Protein AF-A0A957MKT0-F1 (afdb_monomer_lite)

Radius of gyration: 16.14 Å; chains: 1; bounding box: 34×31×56 Å

Foldseek 3Di:
DDPLLVLLQCLLVPPLVLDPPPPADDVSGGRVVRDRDPDPVSSVVLVVLLVVLVVCVVVDDPVCCCVPVVVSVSSNSSSVSSSVVVVVVVCVVVVNDDVPPPPPPDD

Sequence (107 aa):
MGYSQCNLGCLPRTPCAEVTFPYSFGKPPSYGDIPAPATAAELLHRIEEIEATVWRLMSTEWQELVDHHYGPLRRTYGFFEANTLLASREAGRFGVKKPGSGLTAFS

pLDDT: mean 81.73, std 14.14, range [40.78, 95.56]

Secondary structure (DSSP, 8-state):
--HHHHHHHHGGG--GGG---TT-STTTT--TTSPPP-SHHHHHHHHHHHHHHHHHHHHS-HHHHHHHHHHHHHHHHHHHHHHHHHHHHHHHHTT---TTTT-----

Structure (mmCIF, N/CA/C/O backbone):
data_AF-A0A957MKT0-F1
#
_entry.id   AF-A0A957MKT0-F1
#
loop_
_atom_site.group_PDB
_atom_site.id
_atom_site.type_symbol
_atom_site.label_atom_id
_atom_site.label_alt_id
_atom_site.label_comp_id
_atom_site.label_asym_id
_atom_site.label_entity_id
_atom_site.label_seq_id
_atom_site.pdbx_PDB_ins_code
_atom_site.Cartn_x
_atom_site.Cartn_y
_atom_site.Cartn_z
_atom_site.occupancy
_atom_site.B_iso_or_equiv
_atom_site.auth_seq_id
_atom_site.auth_comp_id
_atom_site.auth_asym_id
_atom_site.auth_atom_id
_atom_site.pdbx_PDB_model_num
ATOM 1 N N . MET A 1 1 ? 19.156 -3.083 -4.876 1.00 48.72 1 MET A N 1
ATOM 2 C C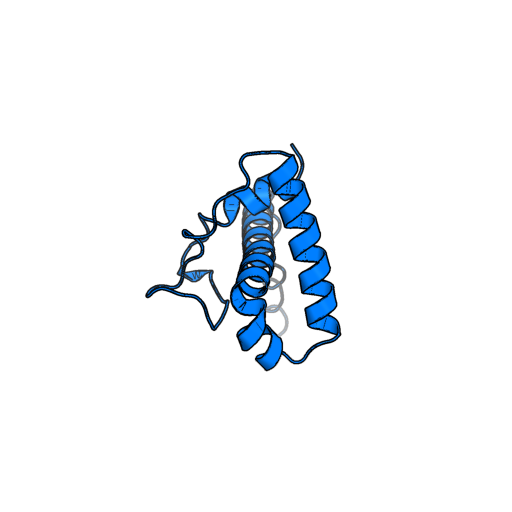A . MET A 1 1 ? 17.679 -3.014 -4.924 1.00 48.72 1 MET A CA 1
ATOM 3 C C . MET A 1 1 ? 17.213 -2.275 -3.685 1.00 48.72 1 MET A C 1
ATOM 5 O O . MET A 1 1 ? 17.690 -2.595 -2.603 1.00 48.72 1 MET A O 1
ATOM 9 N N . GLY A 1 2 ? 16.417 -1.220 -3.856 1.00 57.66 2 GLY A N 1
ATOM 10 C CA . GLY A 1 2 ? 16.027 -0.312 -2.770 1.00 57.66 2 GLY A CA 1
ATOM 11 C C . GLY A 1 2 ? 14.920 -0.891 -1.887 1.00 57.66 2 GLY A C 1
ATOM 12 O O . GLY A 1 2 ? 14.116 -1.696 -2.348 1.00 57.66 2 GLY A O 1
ATOM 13 N N . TYR A 1 3 ? 14.857 -0.457 -0.627 1.00 61.78 3 TYR A N 1
ATOM 14 C CA . TYR A 1 3 ? 13.882 -0.897 0.385 1.00 61.78 3 TYR A CA 1
ATOM 15 C C . TYR A 1 3 ? 12.416 -0.844 -0.104 1.00 61.78 3 TYR A C 1
ATOM 17 O O . TYR A 1 3 ? 11.628 -1.750 0.168 1.00 61.78 3 TYR A O 1
ATOM 25 N N . SER A 1 4 ? 12.070 0.158 -0.920 1.00 59.03 4 SER A N 1
ATOM 26 C CA . SER A 1 4 ? 10.738 0.330 -1.517 1.00 59.03 4 SER A CA 1
ATOM 27 C C . SER A 1 4 ? 10.340 -0.785 -2.496 1.00 59.03 4 SER A C 1
ATOM 29 O O . SER A 1 4 ? 9.173 -1.174 -2.523 1.00 59.03 4 SER A O 1
ATOM 31 N N . GLN A 1 5 ? 11.291 -1.346 -3.256 1.00 62.66 5 GLN A N 1
ATOM 32 C CA . GLN A 1 5 ? 11.044 -2.472 -4.171 1.00 62.66 5 GLN A CA 1
ATOM 33 C C . GLN A 1 5 ? 10.697 -3.745 -3.405 1.00 62.66 5 GLN A C 1
ATOM 35 O O . GLN A 1 5 ? 9.752 -4.447 -3.763 1.00 62.66 5 GLN A O 1
ATOM 40 N N . CYS A 1 6 ? 11.443 -4.027 -2.332 1.00 64.62 6 CYS A N 1
ATOM 41 C CA . CYS A 1 6 ? 11.175 -5.174 -1.471 1.00 64.62 6 CYS A CA 1
ATOM 42 C C . CYS A 1 6 ? 9.781 -5.068 -0.861 1.00 64.62 6 CYS A C 1
ATOM 44 O O . CYS A 1 6 ? 9.029 -6.038 -0.878 1.00 64.62 6 CYS A O 1
ATOM 46 N N . ASN A 1 7 ? 9.407 -3.879 -0.393 1.00 69.00 7 ASN A N 1
ATOM 47 C CA . ASN A 1 7 ? 8.129 -3.712 0.265 1.00 69.00 7 ASN A CA 1
ATOM 48 C C . ASN A 1 7 ? 6.922 -3.833 -0.681 1.00 69.00 7 ASN A C 1
ATOM 50 O O . ASN A 1 7 ? 5.992 -4.592 -0.408 1.00 69.00 7 ASN A O 1
ATOM 54 N N . LEU A 1 8 ? 6.958 -3.156 -1.835 1.00 75.81 8 LEU A N 1
ATOM 55 C CA . LEU A 1 8 ? 5.910 -3.303 -2.855 1.00 75.81 8 LEU A CA 1
ATOM 56 C C . LEU A 1 8 ? 5.842 -4.739 -3.400 1.00 75.81 8 LEU A C 1
ATOM 58 O O . LEU A 1 8 ? 4.767 -5.216 -3.752 1.00 75.81 8 LEU A O 1
ATOM 62 N N . GLY A 1 9 ? 6.968 -5.457 -3.410 1.00 77.69 9 GLY A N 1
ATOM 63 C CA . GLY A 1 9 ? 7.028 -6.881 -3.741 1.00 77.69 9 GLY A CA 1
ATOM 64 C C . GLY A 1 9 ? 6.481 -7.824 -2.660 1.00 77.69 9 GLY A C 1
ATOM 65 O O . GLY A 1 9 ? 6.144 -8.971 -2.964 1.00 77.69 9 GLY A O 1
ATOM 66 N N . CYS A 1 10 ? 6.394 -7.382 -1.404 1.00 82.00 10 CYS A N 1
ATOM 67 C CA . CYS A 1 10 ? 5.851 -8.161 -0.287 1.00 82.00 10 CYS A CA 1
ATOM 68 C C . CYS A 1 10 ? 4.332 -8.032 -0.155 1.00 82.00 10 CYS A C 1
ATOM 70 O O . CYS A 1 10 ? 3.695 -8.965 0.331 1.00 82.00 10 CYS A O 1
ATOM 72 N N . LEU A 1 11 ? 3.769 -6.923 -0.630 1.00 85.44 11 LEU A N 1
ATOM 73 C CA . LEU A 1 11 ? 2.354 -6.582 -0.521 1.00 85.44 11 LEU A CA 1
ATOM 74 C C . LEU A 1 11 ? 1.386 -7.694 -0.989 1.00 85.44 11 LEU A C 1
ATOM 76 O O . LEU A 1 11 ? 0.484 -8.027 -0.219 1.00 85.44 11 LEU A O 1
ATOM 80 N N . PRO A 1 12 ? 1.580 -8.371 -2.143 1.00 85.44 12 PRO A N 1
ATOM 81 C CA . PRO A 1 12 ? 0.676 -9.448 -2.566 1.00 85.44 12 PRO A CA 1
ATOM 82 C C . PRO A 1 12 ? 0.711 -10.681 -1.646 1.00 85.44 12 PRO A C 1
ATOM 84 O O . PRO A 1 12 ? -0.163 -11.540 -1.717 1.00 85.44 12 PRO A O 1
ATOM 87 N N . ARG A 1 13 ? 1.748 -10.806 -0.804 1.00 85.56 13 ARG A N 1
ATOM 88 C CA . ARG A 1 13 ? 1.979 -11.950 0.093 1.00 85.56 13 ARG A CA 1
ATOM 89 C C . ARG A 1 13 ? 1.642 -11.644 1.553 1.00 85.56 13 ARG A C 1
ATOM 91 O O . ARG A 1 13 ? 1.974 -12.445 2.431 1.00 85.56 13 ARG A O 1
ATOM 98 N N . THR A 1 14 ? 1.026 -10.499 1.833 1.00 86.94 14 THR A N 1
ATOM 99 C CA . THR A 1 14 ? 0.559 -10.158 3.177 1.00 86.94 14 THR A CA 1
ATOM 100 C C . THR A 1 14 ? -0.474 -11.194 3.647 1.00 86.94 14 THR A C 1
ATOM 102 O O . THR A 1 14 ? -1.455 -11.434 2.938 1.00 86.94 14 THR A O 1
ATOM 105 N N . PRO A 1 15 ? -0.276 -11.848 4.811 1.00 88.00 15 PRO A N 1
ATOM 106 C CA . PRO A 1 15 ? -1.255 -12.787 5.351 1.00 88.00 15 PRO A CA 1
ATOM 107 C C . PRO A 1 15 ? -2.592 -12.095 5.611 1.00 88.00 15 PRO A C 1
ATOM 109 O O . PRO A 1 15 ? -2.617 -11.008 6.174 1.00 88.00 15 PRO A O 1
ATOM 112 N N . CYS A 1 16 ? -3.704 -12.754 5.280 1.00 87.12 16 CYS A N 1
ATOM 113 C CA . CYS A 1 16 ? -5.043 -12.167 5.418 1.00 87.12 16 CYS A CA 1
ATOM 114 C C . CYS A 1 16 ? -5.357 -11.691 6.851 1.00 87.12 16 CYS A C 1
ATOM 116 O O . CYS A 1 16 ? -6.067 -10.711 7.030 1.00 87.12 16 CYS A O 1
ATOM 118 N N . ALA A 1 17 ? -4.816 -12.370 7.869 1.00 87.12 17 ALA A N 1
ATOM 119 C CA . ALA A 1 17 ? -4.993 -12.008 9.279 1.00 87.12 17 ALA A CA 1
ATOM 120 C C . ALA A 1 17 ? -4.301 -10.690 9.679 1.00 87.12 17 ALA A C 1
ATOM 122 O O . ALA A 1 17 ? -4.636 -10.121 10.710 1.00 87.12 17 ALA A O 1
ATOM 123 N N . GLU A 1 18 ? -3.343 -10.227 8.878 1.00 86.88 18 GLU A N 1
ATOM 124 C CA . GLU A 1 18 ? -2.586 -8.990 9.098 1.00 86.88 18 GLU A CA 1
ATOM 125 C C . GLU A 1 18 ? -3.109 -7.837 8.220 1.00 86.88 18 GLU A C 1
ATOM 127 O O . GLU A 1 18 ? -2.563 -6.740 8.258 1.00 86.88 18 GLU A O 1
ATOM 132 N N . VAL A 1 19 ? -4.142 -8.082 7.401 1.00 89.94 19 VAL A N 1
ATOM 133 C CA . VAL A 1 19 ? -4.798 -7.048 6.593 1.00 89.94 19 VAL A CA 1
ATOM 134 C C . VAL A 1 19 ? -5.848 -6.358 7.455 1.00 89.94 19 VAL A C 1
ATOM 136 O O . VAL A 1 19 ? -6.876 -6.953 7.780 1.00 89.94 19 VAL A O 1
ATOM 139 N N . THR A 1 20 ? -5.611 -5.095 7.802 1.00 89.19 20 THR A N 1
ATOM 140 C CA . THR A 1 20 ? -6.507 -4.306 8.663 1.00 89.19 20 THR A CA 1
ATOM 141 C C . THR A 1 20 ? -7.295 -3.242 7.903 1.00 89.19 20 THR A C 1
ATOM 143 O O . THR A 1 20 ? -8.183 -2.616 8.481 1.00 89.19 20 THR A O 1
ATOM 146 N N . PHE A 1 21 ? -7.046 -3.065 6.597 1.00 88.12 21 PHE A N 1
ATOM 147 C CA . PHE A 1 21 ? -7.792 -2.096 5.797 1.00 88.12 21 PHE A CA 1
ATOM 148 C C . PHE A 1 21 ? -9.295 -2.446 5.766 1.00 88.12 21 PHE A C 1
ATOM 150 O O . PHE A 1 21 ? -9.672 -3.486 5.208 1.00 88.12 21 PHE A O 1
ATOM 157 N N . PRO A 1 22 ? -10.167 -1.581 6.320 1.00 76.06 22 PRO A N 1
ATOM 158 C CA . PRO A 1 22 ? -11.539 -1.945 6.689 1.00 76.06 22 PRO A CA 1
ATOM 159 C C . PRO 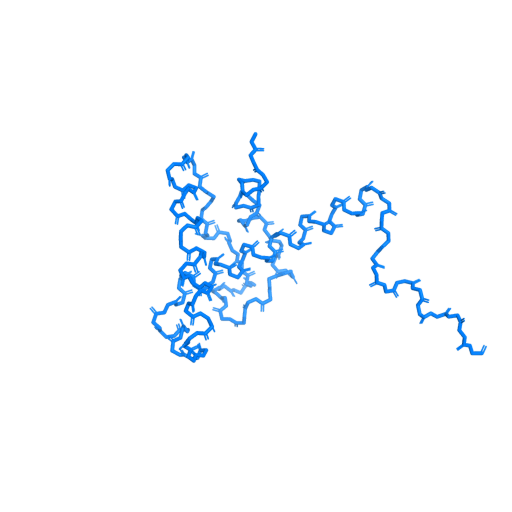A 1 22 ? -12.460 -2.204 5.494 1.00 76.06 22 PRO A C 1
ATOM 161 O O . PRO A 1 22 ? -13.466 -2.895 5.628 1.00 76.06 22 PRO A O 1
ATOM 164 N N . TYR A 1 23 ? -12.105 -1.687 4.316 1.00 75.00 23 TYR A N 1
ATOM 165 C CA . TYR A 1 23 ? -12.910 -1.794 3.098 1.00 75.00 23 TYR A CA 1
ATOM 166 C C . TYR A 1 23 ? -12.319 -2.780 2.085 1.00 75.00 23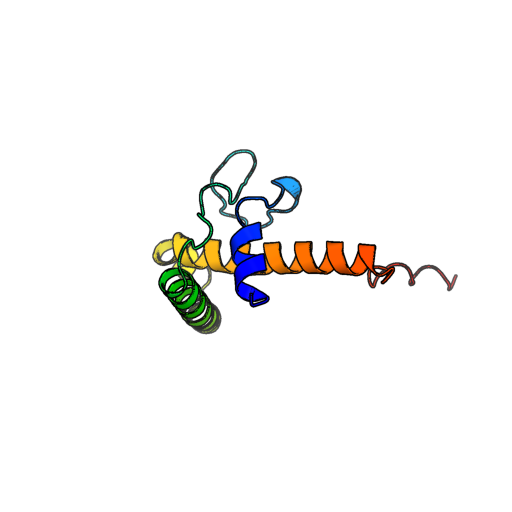 TYR A C 1
ATOM 168 O O . TYR A 1 23 ? -12.600 -2.681 0.895 1.00 75.00 23 TYR A O 1
ATOM 176 N N . SER A 1 24 ? -11.461 -3.707 2.514 1.00 70.81 24 SER A N 1
ATOM 177 C CA . SER A 1 24 ? -10.793 -4.664 1.622 1.00 70.81 24 SER A CA 1
ATOM 178 C C . SER A 1 24 ? -11.770 -5.619 0.933 1.00 70.81 24 SER A C 1
ATOM 180 O O . SER A 1 24 ? -12.647 -6.199 1.570 1.00 70.81 24 SER A O 1
ATOM 182 N N . PHE A 1 25 ? -11.577 -5.840 -0.370 1.00 68.69 25 PHE A N 1
ATOM 183 C CA . PHE A 1 25 ? -12.261 -6.911 -1.094 1.00 68.69 25 PHE A CA 1
ATOM 184 C C . PHE A 1 25 ? -11.822 -8.301 -0.592 1.00 68.69 25 PHE A C 1
ATOM 186 O O . PHE A 1 25 ? -10.667 -8.505 -0.214 1.00 68.69 25 PHE A O 1
ATOM 193 N N . GLY A 1 26 ? -12.741 -9.271 -0.647 1.00 67.75 26 GLY A N 1
ATOM 194 C CA . GLY A 1 26 ? -12.486 -10.676 -0.313 1.00 67.75 26 GLY A CA 1
ATOM 195 C C . GLY A 1 26 ? -12.980 -11.106 1.074 1.00 67.75 26 GLY A C 1
ATOM 196 O O . GLY A 1 26 ? -13.093 -10.315 2.006 1.00 67.75 26 GLY A O 1
ATOM 197 N N . LYS A 1 27 ? -13.295 -12.399 1.201 1.00 79.31 27 LYS A N 1
ATOM 198 C CA . LYS A 1 27 ? -13.522 -13.086 2.480 1.00 79.31 27 LYS A CA 1
ATOM 199 C C . LYS A 1 27 ? -12.672 -14.362 2.472 1.00 79.31 27 LYS A C 1
ATOM 201 O O . LYS A 1 27 ? -13.086 -15.327 1.830 1.00 79.31 27 LYS A O 1
ATOM 206 N N . PRO A 1 28 ? -11.502 -14.386 3.137 1.00 84.19 28 PRO A N 1
ATOM 207 C CA . PRO A 1 28 ? -10.913 -13.332 3.982 1.00 84.19 28 PRO A CA 1
ATOM 208 C C . PRO A 1 28 ? -10.316 -12.147 3.178 1.00 84.19 28 PRO A C 1
ATOM 210 O O . PRO A 1 28 ? -10.102 -12.292 1.972 1.00 84.19 28 PRO A O 1
ATOM 213 N N . PRO A 1 29 ? -10.061 -10.980 3.811 1.00 88.31 29 PRO A N 1
ATOM 214 C CA . PRO A 1 29 ? -9.457 -9.822 3.146 1.00 88.31 29 PRO A CA 1
ATOM 215 C C . PRO A 1 29 ? -8.027 -10.129 2.692 1.00 88.31 29 PRO A C 1
ATOM 217 O O . PRO A 1 29 ? -7.275 -10.810 3.385 1.00 88.31 29 PRO A O 1
ATOM 220 N N . SER A 1 30 ? -7.638 -9.629 1.522 1.00 88.94 30 SER A N 1
ATOM 221 C CA . SER A 1 30 ? -6.322 -9.894 0.928 1.00 88.94 30 SER A CA 1
ATOM 222 C C . SER A 1 30 ? -5.823 -8.680 0.158 1.00 88.94 30 SER A C 1
ATOM 224 O O . SER A 1 30 ? -6.628 -7.824 -0.185 1.00 88.94 30 SER A O 1
ATOM 226 N N . TYR A 1 31 ? -4.524 -8.630 -0.146 1.00 90.56 31 TYR A N 1
ATOM 227 C CA . TYR A 1 31 ? -3.924 -7.743 -1.152 1.00 90.56 31 TYR A CA 1
ATOM 228 C C . TYR A 1 31 ? -3.374 -8.504 -2.365 1.00 90.56 31 TYR A C 1
ATOM 230 O O . TYR A 1 31 ? -2.640 -7.935 -3.170 1.00 90.56 31 TYR A O 1
ATOM 238 N N . GLY A 1 32 ? -3.693 -9.795 -2.503 1.00 88.69 32 GLY A N 1
ATOM 239 C CA . GLY A 1 32 ? -3.152 -10.644 -3.569 1.00 88.69 32 GLY A CA 1
ATOM 240 C C . GLY A 1 32 ? -3.515 -10.193 -4.990 1.00 88.69 32 GLY A C 1
ATOM 241 O O . GLY A 1 32 ? -2.838 -10.570 -5.940 1.00 88.69 32 GLY A O 1
ATOM 242 N N . ASP A 1 33 ? -4.552 -9.369 -5.139 1.00 89.62 33 ASP A N 1
ATOM 243 C CA . ASP A 1 33 ? -4.975 -8.734 -6.392 1.00 89.62 33 ASP A CA 1
ATOM 244 C C . ASP A 1 33 ? -4.123 -7.517 -6.790 1.00 89.62 33 ASP A C 1
ATOM 246 O O . ASP A 1 33 ? -4.198 -7.070 -7.932 1.00 89.62 33 ASP A O 1
ATOM 250 N N . ILE A 1 34 ? -3.319 -6.962 -5.878 1.00 90.25 34 ILE A N 1
ATOM 251 C CA . ILE A 1 34 ? -2.435 -5.833 -6.173 1.00 90.25 34 ILE A CA 1
ATOM 252 C C . ILE A 1 34 ? -1.093 -6.404 -6.647 1.00 90.25 34 ILE A C 1
ATOM 254 O O . ILE A 1 34 ? -0.364 -6.973 -5.836 1.00 90.25 34 ILE A O 1
ATOM 258 N N . PRO A 1 35 ? -0.724 -6.260 -7.931 1.00 88.69 35 PRO A N 1
ATOM 259 C CA . PRO A 1 35 ? 0.520 -6.822 -8.434 1.00 88.69 35 PRO A CA 1
ATOM 260 C C . PRO A 1 35 ? 1.732 -6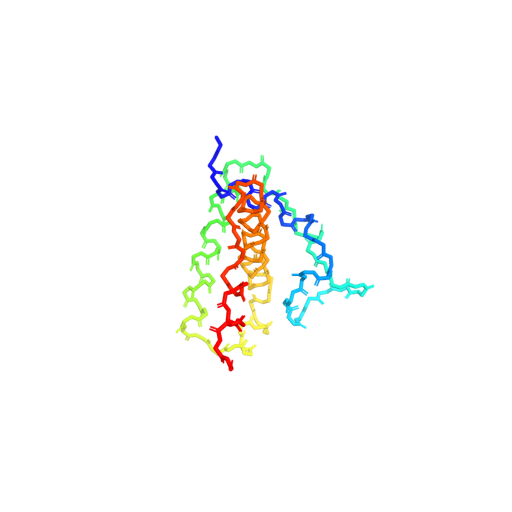.048 -7.911 1.00 88.69 35 PRO A C 1
ATOM 262 O O . PRO A 1 35 ? 1.711 -4.819 -7.785 1.00 88.69 35 PRO A O 1
ATOM 265 N N . ALA A 1 36 ? 2.821 -6.775 -7.671 1.00 88.56 36 ALA A N 1
ATOM 266 C CA . ALA A 1 36 ? 4.122 -6.162 -7.448 1.00 88.56 36 ALA A CA 1
ATOM 267 C C . ALA A 1 36 ? 4.587 -5.438 -8.729 1.00 88.56 36 ALA A C 1
ATOM 269 O O . ALA A 1 36 ? 4.379 -5.971 -9.822 1.00 88.56 36 ALA A O 1
ATOM 270 N N . PRO A 1 37 ? 5.232 -4.261 -8.623 1.00 88.06 37 PRO A N 1
ATOM 271 C CA . PRO A 1 37 ? 5.823 -3.600 -9.780 1.00 88.06 37 PRO A CA 1
ATOM 272 C C . PRO A 1 37 ? 6.921 -4.490 -10.376 1.00 88.06 37 PRO A C 1
ATOM 274 O O . PRO A 1 37 ? 7.824 -4.938 -9.667 1.00 88.06 37 PRO A O 1
ATOM 277 N N . ALA A 1 38 ? 6.837 -4.747 -11.677 1.00 87.56 38 ALA A N 1
ATOM 278 C CA . ALA A 1 38 ? 7.773 -5.575 -12.427 1.00 87.56 38 ALA A CA 1
ATOM 279 C C . ALA A 1 38 ? 8.899 -4.744 -13.060 1.00 87.56 38 ALA A C 1
ATOM 281 O O . ALA A 1 38 ? 9.972 -5.275 -13.351 1.00 87.56 38 ALA A O 1
ATOM 282 N N . THR A 1 39 ? 8.681 -3.440 -13.254 1.00 90.31 39 THR A N 1
ATOM 283 C CA . THR A 1 39 ? 9.664 -2.529 -13.859 1.00 90.31 39 THR A CA 1
ATOM 284 C C . THR A 1 39 ? 10.028 -1.355 -12.948 1.00 90.31 39 THR A C 1
ATOM 286 O O . THR A 1 39 ? 9.306 -1.000 -12.015 1.00 90.31 39 THR A O 1
ATOM 289 N N . ALA A 1 40 ? 11.164 -0.709 -13.228 1.00 86.44 40 ALA A N 1
ATOM 290 C CA . ALA A 1 40 ? 11.573 0.502 -12.514 1.00 86.44 40 ALA A CA 1
ATOM 291 C C . ALA A 1 40 ? 10.602 1.676 -12.742 1.00 86.44 40 ALA A C 1
ATOM 293 O O . ALA A 1 40 ? 10.363 2.452 -11.822 1.00 86.44 40 ALA A O 1
ATOM 294 N N . ALA A 1 41 ? 10.013 1.783 -13.936 1.00 90.38 41 ALA A N 1
ATOM 295 C CA . ALA A 1 41 ? 9.015 2.807 -14.237 1.00 90.38 41 ALA A CA 1
ATOM 296 C C . ALA A 1 41 ? 7.726 2.592 -13.427 1.00 90.38 41 ALA A C 1
ATOM 298 O O . ALA A 1 41 ? 7.209 3.529 -12.826 1.00 90.38 41 ALA A O 1
ATOM 299 N N . GLU A 1 42 ? 7.250 1.348 -13.334 1.00 90.00 42 GLU A N 1
ATOM 300 C CA . GLU A 1 42 ? 6.094 1.004 -12.497 1.00 90.00 42 GLU A CA 1
ATOM 301 C C . GLU A 1 42 ? 6.357 1.266 -11.014 1.00 90.00 42 GLU A C 1
ATOM 303 O O . GLU A 1 42 ? 5.467 1.723 -10.303 1.00 90.00 42 GLU A O 1
ATOM 308 N N . LEU A 1 43 ? 7.579 1.006 -10.541 1.00 90.00 43 LEU A N 1
ATOM 309 C CA . LEU A 1 43 ? 7.971 1.348 -9.178 1.00 90.00 43 LEU A CA 1
ATOM 310 C C . LEU A 1 43 ? 7.865 2.855 -8.921 1.00 90.00 43 LEU A C 1
ATOM 312 O O . LEU A 1 43 ? 7.291 3.246 -7.909 1.00 90.00 43 LEU A O 1
ATOM 316 N N . LEU A 1 44 ? 8.422 3.686 -9.808 1.00 91.50 44 LEU A N 1
ATOM 317 C CA . LEU A 1 44 ? 8.359 5.145 -9.673 1.00 91.50 44 LEU A CA 1
ATOM 318 C C . LEU A 1 44 ? 6.909 5.626 -9.663 1.00 91.50 44 LEU A C 1
ATOM 320 O O . LEU A 1 44 ? 6.516 6.356 -8.760 1.00 91.50 44 LEU A O 1
ATOM 324 N N . HIS A 1 45 ? 6.087 5.103 -10.572 1.00 92.69 45 HIS A N 1
ATOM 325 C CA . HIS A 1 45 ? 4.666 5.421 -10.613 1.00 92.69 45 HIS A CA 1
ATOM 326 C C . HIS A 1 45 ? 3.933 5.037 -9.315 1.00 92.69 45 HIS A C 1
ATOM 328 O O . HIS A 1 45 ? 3.045 5.752 -8.857 1.00 92.69 45 HIS A O 1
ATOM 334 N N . ARG A 1 46 ? 4.317 3.924 -8.675 1.00 91.44 46 ARG A N 1
ATOM 335 C CA . ARG A 1 46 ? 3.768 3.540 -7.363 1.00 91.44 46 ARG A CA 1
ATOM 336 C C . ARG A 1 46 ? 4.188 4.494 -6.252 1.00 91.44 46 ARG A C 1
ATOM 338 O O . ARG A 1 46 ? 3.384 4.749 -5.364 1.00 91.44 46 ARG A O 1
ATOM 345 N N . ILE A 1 47 ? 5.413 5.011 -6.289 1.00 91.81 47 ILE A N 1
ATOM 346 C CA . ILE A 1 47 ? 5.883 6.006 -5.316 1.00 91.81 47 ILE A CA 1
ATOM 347 C C . ILE A 1 47 ? 5.096 7.311 -5.484 1.00 91.81 47 ILE A C 1
ATOM 349 O O . ILE A 1 47 ? 4.549 7.809 -4.505 1.00 91.81 47 ILE A O 1
ATOM 353 N N . GLU A 1 48 ? 4.942 7.796 -6.717 1.00 94.69 48 GLU A N 1
ATOM 354 C CA . GLU A 1 48 ? 4.137 8.986 -7.029 1.00 94.69 48 GLU A CA 1
ATOM 355 C C . GLU A 1 48 ? 2.675 8.826 -6.578 1.00 94.69 48 GLU A C 1
ATOM 357 O O . GLU A 1 48 ? 2.098 9.728 -5.970 1.00 94.69 48 GLU A O 1
ATOM 362 N N . GLU A 1 49 ? 2.072 7.656 -6.823 1.00 95.00 49 GLU A N 1
ATOM 363 C CA . GLU A 1 49 ? 0.716 7.336 -6.364 1.00 95.00 49 GLU A CA 1
ATOM 364 C C . GLU A 1 49 ? 0.605 7.381 -4.833 1.00 95.00 49 GLU A C 1
ATOM 366 O O . GLU A 1 49 ? -0.374 7.916 -4.304 1.00 95.00 49 GLU A O 1
ATOM 371 N N . ILE A 1 50 ? 1.601 6.847 -4.115 1.00 94.31 50 ILE A N 1
ATOM 372 C CA . ILE A 1 50 ? 1.652 6.883 -2.649 1.00 94.31 50 ILE A CA 1
ATOM 373 C C . ILE A 1 50 ? 1.736 8.326 -2.155 1.00 94.31 50 ILE A C 1
ATOM 375 O O . ILE A 1 50 ? 0.939 8.708 -1.301 1.00 94.31 50 ILE A O 1
ATOM 379 N N . GLU A 1 51 ? 2.642 9.134 -2.700 1.00 94.94 51 GLU A N 1
ATOM 380 C CA . GLU A 1 51 ?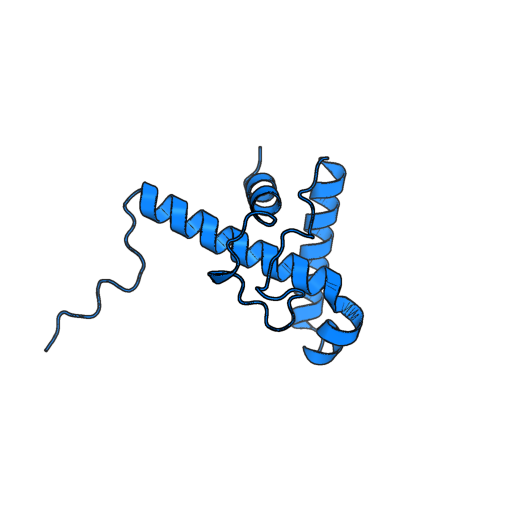 2.808 10.538 -2.310 1.00 94.94 51 GLU A CA 1
ATOM 381 C C . GLU A 1 51 ? 1.527 11.342 -2.547 1.00 94.94 51 GLU A C 1
ATOM 383 O O . GLU A 1 51 ? 1.037 12.018 -1.641 1.00 94.94 51 GLU A O 1
ATOM 388 N N . ALA A 1 52 ? 0.927 11.216 -3.733 1.00 95.56 52 ALA A N 1
ATOM 389 C CA . ALA A 1 52 ? -0.324 11.891 -4.063 1.00 95.56 52 ALA A CA 1
ATOM 390 C C . ALA A 1 52 ? -1.473 11.464 -3.136 1.00 95.56 52 ALA A C 1
ATOM 392 O O . ALA A 1 52 ? -2.284 12.292 -2.718 1.00 95.56 52 ALA A O 1
ATOM 393 N N . THR A 1 53 ? -1.543 10.178 -2.789 1.00 94.81 53 THR A N 1
ATOM 394 C CA . THR A 1 53 ? -2.581 9.648 -1.897 1.00 94.81 53 THR A CA 1
ATOM 395 C C . THR A 1 53 ? -2.384 10.122 -0.460 1.00 94.81 53 THR A C 1
ATOM 397 O O . THR A 1 53 ? -3.360 10.493 0.189 1.00 94.81 53 THR A O 1
ATOM 400 N N . VAL A 1 54 ? -1.140 10.183 0.027 1.00 93.81 54 VAL A N 1
ATOM 401 C CA . VAL A 1 54 ? -0.814 10.762 1.341 1.00 93.81 54 VAL A CA 1
ATOM 402 C C . VAL A 1 54 ? -1.213 12.234 1.389 1.00 93.81 54 VAL A C 1
ATOM 404 O O . VAL A 1 54 ? -1.842 12.655 2.353 1.00 93.81 54 VAL A O 1
ATOM 407 N N . TRP A 1 55 ? -0.939 13.009 0.339 1.00 95.25 55 TRP A N 1
ATOM 408 C CA . TRP A 1 55 ? -1.392 14.399 0.280 1.00 95.25 55 TRP A CA 1
ATOM 409 C C . TRP A 1 55 ? -2.913 14.529 0.356 1.00 95.25 55 TRP A C 1
ATOM 411 O O . TRP A 1 55 ? -3.408 15.359 1.114 1.00 95.25 55 TRP A O 1
ATOM 421 N N . ARG A 1 56 ? -3.657 13.689 -0.374 1.00 94.44 56 ARG A N 1
ATOM 422 C CA . ARG A 1 56 ? -5.128 13.682 -0.326 1.00 94.44 56 ARG A CA 1
ATOM 423 C C . ARG A 1 56 ? -5.673 13.279 1.041 1.00 94.44 56 ARG A C 1
ATOM 425 O O . ARG A 1 56 ? -6.616 13.899 1.511 1.00 94.44 56 ARG A O 1
ATOM 432 N N . LEU A 1 57 ? -5.055 12.301 1.704 1.00 90.75 57 LEU A N 1
ATOM 433 C CA . LEU A 1 57 ? -5.399 11.908 3.077 1.00 90.75 57 LEU A CA 1
ATOM 434 C C . LEU A 1 57 ? -5.331 13.077 4.064 1.00 90.75 57 LEU A C 1
ATOM 436 O O . LEU A 1 57 ? -6.106 13.118 5.011 1.00 90.75 57 LEU A O 1
ATOM 440 N N . MET A 1 58 ? -4.421 14.025 3.837 1.00 91.44 58 MET A N 1
ATOM 441 C CA . MET A 1 58 ? -4.256 15.195 4.701 1.00 91.44 58 MET A CA 1
ATOM 442 C C . MET A 1 58 ? -5.210 16.349 4.366 1.00 91.44 58 MET A C 1
ATOM 444 O O . MET A 1 58 ? -5.315 17.285 5.155 1.00 91.44 58 MET A O 1
ATOM 448 N N . SER A 1 59 ? -5.863 16.322 3.202 1.00 92.81 59 SER A N 1
ATOM 449 C CA . SER A 1 59 ? -6.656 17.445 2.682 1.00 92.81 59 SER A CA 1
ATOM 450 C C . SER A 1 59 ? -8.117 17.115 2.382 1.00 92.81 59 SER A C 1
ATOM 452 O O . SER A 1 59 ? -8.875 18.023 2.051 1.00 92.81 59 SER A O 1
ATOM 454 N N . THR A 1 60 ? -8.505 15.842 2.458 1.00 92.44 60 THR A N 1
ATOM 455 C CA . THR A 1 60 ? -9.805 15.329 2.010 1.00 92.44 60 THR A CA 1
ATOM 456 C C . THR A 1 60 ? -10.424 14.448 3.090 1.00 92.44 60 THR A C 1
ATOM 458 O O . THR A 1 60 ? -9.718 13.718 3.787 1.00 92.44 60 THR A O 1
ATOM 461 N N . GLU A 1 61 ? -11.750 14.477 3.204 1.00 91.81 61 GLU A N 1
ATOM 462 C CA . GLU A 1 61 ? -12.477 13.630 4.145 1.00 91.81 61 GLU A CA 1
ATOM 463 C C . GLU A 1 61 ? -12.348 12.142 3.796 1.00 91.81 61 GLU A C 1
ATOM 465 O O . GLU A 1 61 ? -12.334 11.739 2.631 1.00 91.81 61 GLU A O 1
ATOM 470 N N . TRP A 1 62 ? -12.306 11.294 4.826 1.00 87.38 62 TRP A N 1
ATOM 471 C CA . TRP A 1 62 ? -12.094 9.854 4.653 1.00 87.38 62 TRP A CA 1
ATOM 472 C C . TRP A 1 62 ? -13.140 9.197 3.741 1.00 87.38 62 TRP A C 1
ATOM 474 O O . TRP A 1 62 ? -12.796 8.364 2.903 1.00 87.38 62 TRP A O 1
ATOM 484 N N . GLN A 1 63 ? -14.412 9.577 3.888 1.00 89.50 63 GLN A N 1
ATOM 485 C CA . GLN A 1 63 ? -15.501 9.009 3.092 1.00 89.50 63 GLN A CA 1
ATOM 486 C C . GLN A 1 63 ? -15.332 9.323 1.600 1.00 89.50 63 GLN A C 1
ATOM 488 O O . GLN A 1 63 ? -15.450 8.435 0.763 1.00 89.50 63 GLN A O 1
ATOM 493 N N . GLU A 1 64 ? -14.944 10.555 1.272 1.00 90.94 64 GLU A N 1
ATOM 494 C CA . GLU A 1 64 ? -14.695 10.986 -0.105 1.00 90.94 64 GLU A CA 1
ATOM 495 C C . GLU A 1 64 ? -13.521 10.216 -0.737 1.00 90.94 64 GLU A C 1
ATOM 497 O O . GLU A 1 64 ? -13.571 9.825 -1.906 1.00 90.94 64 GLU A O 1
ATOM 502 N N . LEU A 1 65 ? -12.488 9.904 0.052 1.00 90.56 65 LEU A N 1
ATOM 503 C CA . LEU A 1 65 ? -11.372 9.071 -0.400 1.00 90.56 65 LEU A CA 1
ATOM 504 C C . LEU A 1 65 ? -11.794 7.630 -0.679 1.00 90.56 65 LEU A C 1
ATOM 506 O O . LEU A 1 65 ? -11.333 7.043 -1.658 1.00 90.56 65 LEU A O 1
ATOM 510 N N . VAL A 1 66 ? -12.657 7.053 0.156 1.00 89.69 66 VAL A N 1
ATOM 511 C CA . VAL A 1 66 ? -13.200 5.710 -0.079 1.00 89.69 66 VAL A CA 1
ATOM 512 C C . VAL A 1 66 ? -14.075 5.700 -1.331 1.00 89.69 66 VAL A C 1
ATOM 514 O O . VAL A 1 66 ? -13.943 4.788 -2.140 1.00 89.69 66 VAL A O 1
ATOM 517 N N . ASP A 1 67 ? -14.900 6.719 -1.543 1.00 90.88 67 ASP A N 1
ATOM 518 C CA . ASP A 1 67 ? -15.867 6.729 -2.643 1.00 90.88 67 ASP A CA 1
ATOM 519 C C . ASP A 1 67 ? -15.214 7.011 -4.008 1.00 90.88 67 ASP A C 1
ATOM 521 O O . ASP A 1 67 ? -15.587 6.409 -5.018 1.00 90.88 67 ASP A O 1
ATOM 525 N N . HIS A 1 68 ? -14.196 7.877 -4.054 1.00 92.75 68 HIS A N 1
ATOM 526 C CA . HIS A 1 68 ? -13.595 8.336 -5.316 1.00 92.75 68 HIS A CA 1
ATOM 527 C C . HIS A 1 68 ? -12.153 7.875 -5.543 1.00 92.75 68 HIS A C 1
ATOM 529 O O . HIS A 1 68 ? -11.661 7.872 -6.676 1.00 92.75 68 HIS A O 1
ATOM 535 N N . HIS A 1 69 ? -11.456 7.461 -4.487 1.00 92.25 69 HIS A N 1
ATOM 536 C CA . HIS A 1 69 ? -10.032 7.128 -4.528 1.00 92.25 69 HIS A CA 1
ATOM 537 C C . HIS A 1 69 ? -9.701 5.794 -3.854 1.00 92.25 69 HIS A C 1
ATOM 539 O O . HIS A 1 69 ? -8.544 5.551 -3.506 1.00 92.25 69 HIS A O 1
ATOM 545 N N . TYR A 1 70 ? -10.684 4.894 -3.757 1.00 91.25 70 TYR A N 1
ATOM 546 C CA . TYR A 1 70 ? -10.543 3.578 -3.137 1.00 91.25 70 TYR A CA 1
ATOM 547 C C . TYR A 1 70 ? -9.272 2.826 -3.558 1.00 91.25 70 TYR A C 1
ATOM 549 O O . TYR A 1 70 ? -8.521 2.333 -2.720 1.00 91.25 70 TYR A O 1
ATOM 557 N N . GLY A 1 71 ? -9.031 2.711 -4.870 1.00 91.94 71 GLY A N 1
ATOM 558 C CA . GLY A 1 71 ? -7.938 1.902 -5.415 1.00 91.94 71 GLY A CA 1
ATOM 559 C C . GLY A 1 71 ? -6.560 2.376 -4.940 1.00 91.94 71 GLY A C 1
ATOM 560 O O . GLY A 1 71 ? -5.838 1.582 -4.330 1.00 91.94 71 GLY A O 1
ATOM 561 N N . PRO A 1 72 ? -6.189 3.644 -5.203 1.00 93.44 72 PRO A N 1
ATOM 562 C CA . PRO A 1 72 ? -4.969 4.242 -4.666 1.00 93.44 72 PRO A CA 1
ATOM 563 C C . PRO A 1 72 ? -4.900 4.178 -3.137 1.00 93.44 72 PRO A C 1
ATOM 565 O O . PRO A 1 72 ? -3.898 3.711 -2.604 1.00 93.44 72 PRO A O 1
ATOM 568 N N . LEU A 1 73 ? -5.990 4.521 -2.437 1.00 93.00 73 LEU A N 1
ATOM 569 C CA . LEU A 1 73 ? -6.061 4.494 -0.973 1.00 93.00 73 LEU A CA 1
ATOM 570 C C . LEU A 1 73 ? -5.693 3.119 -0.405 1.00 93.00 73 LEU A C 1
ATOM 572 O O . LEU A 1 73 ? -4.823 3.005 0.460 1.00 93.00 73 LEU A O 1
ATOM 576 N N . ARG A 1 74 ? -6.309 2.061 -0.934 1.00 92.81 74 ARG A N 1
ATOM 577 C CA . ARG A 1 74 ? -6.058 0.683 -0.514 1.00 92.81 74 ARG A CA 1
ATOM 578 C C . ARG A 1 74 ? -4.624 0.239 -0.799 1.00 92.81 74 ARG A C 1
ATOM 580 O O . ARG A 1 74 ? -4.022 -0.427 0.038 1.00 92.81 74 ARG A O 1
ATOM 587 N N . ARG A 1 75 ? -4.062 0.592 -1.961 1.00 92.25 75 ARG A N 1
ATOM 588 C CA . ARG A 1 75 ? -2.667 0.257 -2.305 1.00 92.25 75 ARG A CA 1
ATOM 589 C C . ARG A 1 75 ? -1.675 0.958 -1.384 1.00 92.25 75 ARG A C 1
ATOM 591 O O . ARG A 1 75 ? -0.744 0.316 -0.903 1.00 92.25 75 ARG A O 1
ATOM 598 N N . THR A 1 76 ? -1.894 2.240 -1.105 1.00 92.88 76 THR A N 1
ATOM 599 C CA . THR A 1 76 ? -1.075 3.017 -0.171 1.00 92.88 76 THR A CA 1
ATOM 600 C C . THR A 1 76 ? -1.149 2.442 1.239 1.00 92.88 76 THR A C 1
ATOM 602 O O . THR A 1 76 ? -0.114 2.255 1.875 1.00 92.88 76 THR A O 1
ATOM 605 N N . TYR A 1 77 ? -2.342 2.080 1.710 1.00 90.94 77 TYR A N 1
ATOM 606 C CA . TYR A 1 77 ? -2.502 1.435 3.011 1.00 90.94 77 TYR A CA 1
ATOM 607 C C . TYR A 1 77 ? -1.770 0.085 3.071 1.00 90.94 77 TYR A C 1
ATOM 609 O O . TYR A 1 77 ? -0.951 -0.141 3.963 1.00 90.94 77 TYR A O 1
ATOM 617 N N . GLY A 1 78 ? -1.971 -0.770 2.062 1.00 90.94 78 GLY A N 1
ATOM 618 C CA . GLY A 1 78 ? -1.289 -2.060 1.955 1.00 90.94 78 GLY A CA 1
ATOM 619 C C . GLY A 1 78 ? 0.236 -1.940 1.884 1.00 90.94 78 GLY A C 1
ATOM 620 O O . GLY A 1 78 ? 0.942 -2.801 2.407 1.00 90.94 78 GLY A O 1
ATOM 621 N N . PHE A 1 79 ? 0.767 -0.857 1.306 1.00 90.81 79 PHE A N 1
ATOM 622 C CA . PHE A 1 79 ? 2.202 -0.564 1.328 1.00 90.81 79 PHE A CA 1
ATOM 623 C C . PHE A 1 79 ? 2.708 -0.331 2.756 1.00 90.81 79 PHE A C 1
ATOM 625 O O . PHE A 1 79 ? 3.732 -0.899 3.141 1.00 90.81 79 PHE A O 1
ATOM 632 N N . PHE A 1 80 ? 2.011 0.465 3.565 1.00 90.44 80 PHE A N 1
ATOM 633 C CA . PHE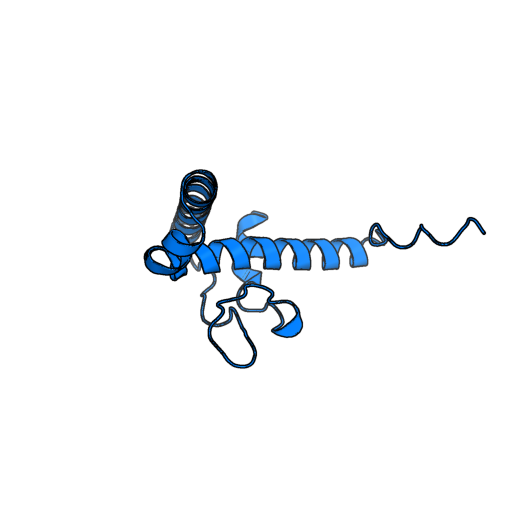 A 1 80 ? 2.416 0.697 4.954 1.00 90.44 80 PHE A CA 1
ATOM 634 C C . PHE A 1 80 ? 2.272 -0.555 5.825 1.00 90.44 80 PHE A C 1
ATOM 636 O O . PHE A 1 80 ? 3.175 -0.846 6.609 1.00 90.44 80 PHE A O 1
ATOM 643 N N . GLU A 1 81 ? 1.213 -1.346 5.650 1.00 90.56 81 GLU A N 1
ATOM 644 C CA . GLU A 1 81 ? 1.063 -2.615 6.375 1.00 90.56 81 GLU A CA 1
ATOM 645 C C . GLU A 1 81 ? 2.165 -3.616 6.026 1.00 90.56 81 GLU A C 1
ATOM 647 O O . GLU A 1 81 ? 2.801 -4.177 6.921 1.00 90.56 81 GLU A O 1
ATOM 652 N N . ALA A 1 82 ? 2.455 -3.796 4.733 1.00 88.44 82 ALA A N 1
ATOM 653 C CA . ALA A 1 82 ? 3.540 -4.664 4.289 1.00 88.44 82 ALA A CA 1
ATOM 654 C C . ALA A 1 82 ? 4.893 -4.227 4.882 1.00 88.44 82 ALA A C 1
ATOM 656 O O . ALA A 1 82 ? 5.662 -5.085 5.327 1.00 88.44 82 ALA A O 1
ATOM 657 N N . ASN A 1 83 ? 5.143 -2.911 4.982 1.00 85.00 83 ASN A N 1
ATOM 658 C CA . ASN A 1 83 ? 6.370 -2.372 5.582 1.00 85.00 83 ASN A CA 1
ATOM 659 C C . ASN A 1 83 ? 6.446 -2.728 7.064 1.00 85.00 83 ASN A C 1
ATOM 661 O O . ASN A 1 83 ? 7.476 -3.213 7.527 1.00 85.00 83 ASN A O 1
ATOM 665 N N . THR A 1 84 ? 5.361 -2.511 7.808 1.00 86.38 84 THR A N 1
ATOM 666 C CA . THR A 1 84 ? 5.300 -2.809 9.244 1.00 86.38 84 THR A CA 1
ATOM 667 C C . THR A 1 84 ? 5.526 -4.293 9.515 1.00 86.38 84 THR A C 1
ATOM 669 O O . THR A 1 84 ? 6.248 -4.651 10.451 1.00 86.38 84 THR A O 1
ATOM 672 N N . LEU A 1 85 ? 4.977 -5.174 8.675 1.00 85.38 85 LEU A N 1
ATOM 673 C CA . LEU A 1 85 ? 5.185 -6.617 8.787 1.00 85.38 85 LEU A CA 1
ATOM 674 C C . LEU A 1 85 ? 6.621 -7.017 8.461 1.00 85.38 85 LEU A C 1
ATOM 676 O O . LEU A 1 85 ? 7.218 -7.803 9.199 1.00 85.38 85 LEU A O 1
ATOM 680 N N . LEU A 1 86 ? 7.191 -6.476 7.381 1.00 84.81 86 LEU A N 1
ATOM 681 C CA . LEU A 1 86 ? 8.578 -6.733 7.002 1.00 84.81 86 LEU A CA 1
ATOM 682 C C . LEU A 1 86 ? 9.536 -6.249 8.095 1.00 84.81 86 LEU A C 1
ATOM 684 O O . LEU A 1 86 ? 10.391 -7.010 8.542 1.00 84.81 86 LEU A O 1
ATOM 688 N N . ALA A 1 87 ? 9.337 -5.030 8.593 1.00 84.25 87 ALA A N 1
ATOM 689 C CA . ALA A 1 87 ? 10.112 -4.468 9.690 1.00 84.25 87 ALA A CA 1
ATOM 690 C C . ALA A 1 87 ? 9.983 -5.307 10.967 1.00 84.25 87 ALA A C 1
ATOM 692 O O . ALA A 1 87 ? 10.988 -5.586 11.614 1.00 84.25 87 ALA A O 1
ATOM 693 N N . SER A 1 88 ? 8.779 -5.779 11.306 1.00 83.19 88 SER A N 1
ATOM 694 C CA . SER A 1 88 ? 8.557 -6.644 12.473 1.00 83.19 88 SER A CA 1
ATOM 695 C C . SER A 1 88 ? 9.263 -7.997 12.346 1.00 83.19 88 SER A C 1
ATOM 697 O O . SER A 1 88 ? 9.802 -8.508 13.330 1.00 83.19 88 SER A O 1
ATOM 699 N N . ARG A 1 89 ? 9.285 -8.583 11.141 1.00 83.00 89 ARG A N 1
ATOM 700 C CA . ARG A 1 89 ? 9.986 -9.846 10.861 1.00 83.00 89 ARG A CA 1
ATOM 701 C C . ARG A 1 89 ? 11.498 -9.681 10.953 1.00 83.00 89 ARG A C 1
ATOM 703 O O . ARG A 1 89 ? 12.150 -10.489 11.610 1.00 83.00 89 ARG A O 1
ATOM 710 N N . GLU A 1 90 ? 12.040 -8.626 10.351 1.00 82.31 90 GLU A N 1
ATOM 711 C CA . GLU A 1 90 ? 13.471 -8.326 10.433 1.00 82.31 90 GLU A CA 1
ATOM 712 C C . GLU A 1 90 ? 13.881 -7.980 11.872 1.00 82.31 90 GLU A C 1
ATOM 714 O O . GLU A 1 90 ? 14.853 -8.533 12.377 1.00 82.31 90 GLU A O 1
ATOM 719 N N . ALA A 1 91 ? 13.098 -7.177 12.600 1.00 77.75 91 ALA A N 1
ATOM 720 C CA . ALA A 1 91 ? 13.338 -6.894 14.017 1.00 77.75 91 ALA A CA 1
ATOM 721 C C . ALA A 1 91 ? 13.400 -8.179 14.862 1.00 77.75 91 ALA A C 1
ATOM 723 O O . ALA A 1 91 ? 14.333 -8.357 15.647 1.00 77.75 91 ALA A O 1
ATOM 724 N N . GLY A 1 92 ? 12.463 -9.112 14.650 1.00 77.88 92 GLY A N 1
ATOM 725 C CA . GLY A 1 92 ? 12.486 -10.425 15.297 1.00 77.88 92 GLY A CA 1
ATOM 726 C C . GLY A 1 92 ? 13.728 -11.247 14.940 1.00 77.88 92 GLY A C 1
ATOM 727 O O . GLY A 1 92 ? 14.329 -11.861 15.821 1.00 77.88 92 GLY A O 1
ATOM 728 N N . ARG A 1 93 ? 14.162 -11.210 13.674 1.00 76.94 93 ARG A N 1
ATOM 729 C CA . ARG A 1 93 ? 15.378 -11.889 13.199 1.00 76.94 93 ARG A CA 1
ATOM 730 C C . ARG A 1 93 ? 16.653 -11.330 13.832 1.00 76.94 93 ARG A C 1
ATOM 732 O O . ARG A 1 93 ? 17.564 -12.098 14.126 1.00 76.94 93 ARG A O 1
ATOM 739 N N . PHE A 1 94 ? 16.709 -10.021 14.065 1.00 77.50 94 PHE A N 1
ATOM 740 C CA . PHE A 1 94 ? 17.838 -9.344 14.712 1.00 77.50 94 PHE A CA 1
ATOM 741 C C . PHE A 1 94 ? 17.727 -9.283 16.246 1.00 77.50 94 PHE A C 1
ATOM 743 O O . PHE A 1 94 ? 18.541 -8.632 16.895 1.00 77.50 94 PHE A O 1
ATOM 750 N N . GLY A 1 95 ? 16.746 -9.968 16.848 1.00 70.81 95 GLY A N 1
ATOM 751 C CA . GLY A 1 95 ? 16.597 -10.061 18.305 1.00 70.81 95 GLY A CA 1
ATOM 752 C C . GLY A 1 95 ? 16.081 -8.786 18.982 1.00 70.81 95 GLY A C 1
ATOM 753 O O . GLY A 1 95 ? 16.117 -8.685 20.209 1.00 70.81 95 GLY A O 1
ATOM 754 N N . VAL A 1 96 ? 15.570 -7.819 18.215 1.00 68.25 96 VAL A N 1
ATOM 755 C CA . VAL A 1 96 ? 14.926 -6.618 18.754 1.00 68.25 96 VAL A CA 1
ATOM 756 C C . VAL A 1 96 ? 13.536 -7.015 19.256 1.00 68.25 96 VAL A C 1
ATOM 758 O O . VAL A 1 96 ? 12.635 -7.327 18.477 1.00 68.25 96 VAL A O 1
ATOM 761 N N . LYS A 1 97 ? 13.350 -7.043 20.582 1.00 61.91 97 LYS A N 1
ATOM 762 C CA . LYS A 1 97 ? 12.040 -7.312 21.194 1.00 61.91 97 LYS A CA 1
ATOM 763 C C . LYS A 1 97 ? 11.039 -6.221 20.798 1.00 61.91 97 LYS A C 1
ATOM 765 O O . LYS A 1 97 ? 11.378 -5.040 20.813 1.00 61.91 97 LYS A O 1
ATOM 770 N N . LYS A 1 98 ? 9.790 -6.617 20.511 1.00 58.22 98 LYS A N 1
ATOM 771 C CA . LYS A 1 98 ? 8.668 -5.684 20.301 1.00 58.22 98 LYS A CA 1
ATOM 772 C C . LYS A 1 98 ? 8.600 -4.681 21.469 1.00 58.22 98 LYS A C 1
ATOM 774 O O . LYS A 1 98 ? 8.621 -5.127 22.625 1.00 58.22 98 LYS A O 1
ATOM 779 N N . PRO A 1 99 ? 8.497 -3.363 21.211 1.00 49.25 99 PRO A N 1
ATOM 780 C CA . PRO A 1 99 ? 8.252 -2.391 22.269 1.00 49.25 99 PRO A CA 1
ATOM 781 C C . PRO A 1 99 ? 6.882 -2.711 22.881 1.00 49.25 99 PRO A C 1
ATOM 783 O O . PRO A 1 99 ? 5.856 -2.613 22.218 1.00 49.25 99 PRO A O 1
ATOM 786 N N . GLY A 1 100 ? 6.888 -3.221 24.113 1.00 53.69 100 GLY A N 1
ATOM 787 C CA . GLY A 1 100 ? 5.693 -3.733 24.794 1.00 53.69 100 GLY A CA 1
ATOM 788 C C . GLY A 1 100 ? 5.965 -4.895 25.752 1.00 53.69 100 GLY A C 1
ATOM 789 O O . GLY A 1 100 ? 5.215 -5.093 26.697 1.00 53.69 100 GLY A O 1
ATOM 790 N N . SER A 1 101 ? 7.083 -5.611 25.604 1.00 48.66 101 SER A N 1
ATOM 791 C CA . SER A 1 101 ? 7.452 -6.707 26.523 1.00 48.66 101 SER A CA 1
ATOM 792 C C . SER A 1 101 ? 8.093 -6.240 27.850 1.00 48.66 101 SER A C 1
ATOM 794 O O . SER A 1 101 ? 8.759 -7.035 28.511 1.00 48.66 101 SER A O 1
ATOM 796 N N . GLY A 1 102 ? 7.949 -4.961 28.223 1.00 43.88 102 GLY A N 1
ATOM 797 C CA . GLY A 1 102 ? 8.625 -4.346 29.378 1.00 43.88 102 GLY A CA 1
ATOM 798 C C . GLY A 1 102 ? 7.716 -3.695 30.427 1.00 43.88 102 GLY A C 1
ATOM 799 O O . GLY A 1 102 ? 8.230 -3.172 31.407 1.00 43.88 102 GLY A O 1
ATOM 800 N N . LEU A 1 103 ? 6.389 -3.722 30.263 1.00 46.25 103 LEU A N 1
ATOM 801 C CA . LEU A 1 103 ? 5.438 -3.159 31.236 1.00 46.25 103 LEU A CA 1
ATOM 802 C C . LEU A 1 103 ? 4.727 -4.265 32.029 1.00 46.25 103 LEU A C 1
ATOM 804 O O . LEU A 1 103 ? 3.508 -4.337 32.075 1.00 46.25 103 LEU A O 1
ATOM 808 N N . THR A 1 104 ? 5.510 -5.129 32.670 1.00 49.56 104 THR A N 1
ATOM 809 C CA . THR A 1 104 ? 5.070 -5.945 33.815 1.00 49.56 104 THR A CA 1
ATOM 810 C C . THR A 1 104 ? 6.243 -6.086 34.776 1.00 49.56 104 THR A C 1
ATOM 812 O O . THR A 1 104 ? 6.843 -7.151 34.891 1.00 49.56 104 THR A O 1
ATOM 815 N N . ALA A 1 105 ? 6.644 -4.984 35.403 1.00 52.44 105 ALA A N 1
ATOM 816 C CA . ALA A 1 105 ? 7.604 -5.026 36.500 1.00 52.44 105 ALA A CA 1
ATOM 817 C C . ALA A 1 105 ? 7.467 -3.804 37.413 1.00 52.44 105 ALA A C 1
ATOM 819 O O . ALA A 1 105 ? 8.467 -3.166 37.677 1.00 52.44 105 ALA A O 1
ATOM 820 N N . PHE A 1 106 ? 6.250 -3.472 37.860 1.00 46.50 106 PHE A N 1
ATOM 821 C CA . PHE A 1 106 ? 6.010 -2.775 39.132 1.00 46.50 106 PHE A CA 1
ATOM 822 C C . PHE A 1 106 ? 4.579 -3.083 39.596 1.00 46.50 106 PHE A C 1
ATOM 824 O O . PHE A 1 106 ? 3.601 -2.527 39.097 1.00 46.50 106 PHE A O 1
ATOM 831 N N . SER A 1 107 ? 4.466 -4.029 40.522 1.00 40.78 107 SER A N 1
ATOM 832 C CA . SER A 1 107 ? 3.364 -4.200 41.473 1.00 40.78 107 SER A CA 1
ATOM 833 C C . SER A 1 107 ? 3.981 -4.671 42.778 1.00 40.78 107 SER A C 1
ATOM 835 O O . SER A 1 107 ? 4.962 -5.447 42.686 1.00 40.78 107 SER A O 1
#